Protein AF-C0PAM0-F1 (afdb_monomer_lite)

InterPro domains:
  IPR001353 Proteasome, subunit alpha/beta [PF00227] (2-37)
  IPR029055 Nucleophile aminohydrolases, N-terminal [G3DSA:3.60.20.10] (1-53)
  IPR029055 Nucleophile aminohydrolases, N-terminal [SSF56235] (1-53)

Structure (mmCIF, N/CA/C/O backbone):
data_AF-C0PAM0-F1
#
_entry.id   AF-C0PAM0-F1
#
loop_
_atom_site.group_PDB
_atom_site.id
_atom_site.type_symbol
_atom_site.label_atom_id
_atom_site.label_alt_id
_atom_site.label_comp_id
_atom_site.label_asym_id
_atom_site.label_entity_id
_atom_site.label_seq_id
_atom_site.pdbx_PDB_ins_code
_atom_site.Cartn_x
_atom_site.Cartn_y
_atom_site.Cartn_z
_atom_site.occupancy
_atom_site.B_iso_or_equiv
_atom_site.auth_seq_id
_atom_site.auth_comp_id
_atom_site.auth_asym_id
_atom_site.auth_atom_id
_atom_site.pdbx_PDB_model_num
ATOM 1 N N . MET A 1 1 ? 4.241 -6.835 6.539 1.00 75.25 1 MET A N 1
ATOM 2 C CA . MET A 1 1 ? 3.268 -7.913 6.229 1.00 75.25 1 MET A CA 1
ATOM 3 C C . MET A 1 1 ? 2.052 -7.743 7.122 1.00 75.25 1 MET A C 1
ATOM 5 O O . MET A 1 1 ? 2.242 -7.362 8.269 1.00 75.25 1 MET A O 1
ATOM 9 N N . TYR A 1 2 ? 0.855 -8.011 6.592 1.00 95.06 2 TYR A N 1
ATOM 10 C CA . TYR A 1 2 ? -0.438 -7.748 7.239 1.00 95.06 2 TYR A CA 1
ATOM 11 C C . TYR A 1 2 ? -0.662 -8.525 8.544 1.00 95.06 2 TYR A C 1
ATOM 13 O O . TYR A 1 2 ? -0.232 -9.672 8.675 1.00 95.06 2 TYR A O 1
ATOM 21 N N . LYS A 1 3 ? -1.389 -7.895 9.474 1.00 96.69 3 LYS A N 1
ATOM 22 C CA . LYS A 1 3 ? -1.958 -8.487 10.688 1.00 96.69 3 LYS A CA 1
ATOM 23 C C . LYS A 1 3 ? -3.348 -7.878 10.937 1.00 96.69 3 LYS A C 1
ATOM 25 O O . LYS A 1 3 ? -3.578 -6.735 10.539 1.00 96.69 3 LYS A O 1
ATOM 30 N N . PRO A 1 4 ? -4.255 -8.601 11.609 1.00 97.69 4 PRO A N 1
ATOM 31 C CA . PRO A 1 4 ? -5.510 -8.025 12.082 1.00 97.69 4 PRO A CA 1
ATOM 32 C C . PRO A 1 4 ? -5.284 -6.824 13.010 1.00 97.69 4 PRO A C 1
ATOM 34 O O . PRO A 1 4 ? -4.269 -6.762 13.703 1.00 97.69 4 PRO A O 1
ATOM 37 N N . ASP A 1 5 ? -6.241 -5.893 13.013 1.00 96.31 5 ASP A N 1
ATOM 38 C CA . ASP A 1 5 ? -6.339 -4.769 13.961 1.00 96.31 5 ASP A CA 1
ATOM 39 C C . ASP A 1 5 ? -5.113 -3.833 14.028 1.00 96.31 5 ASP A C 1
ATOM 41 O O . ASP A 1 5 ? -4.855 -3.180 15.043 1.00 96.31 5 ASP A O 1
ATOM 45 N N . MET A 1 6 ? -4.365 -3.734 12.923 1.00 97.75 6 MET A N 1
ATOM 46 C CA . MET A 1 6 ? -3.275 -2.770 12.769 1.00 97.75 6 MET A CA 1
ATOM 47 C C . MET A 1 6 ? -3.771 -1.338 12.950 1.00 97.75 6 MET A C 1
ATOM 49 O O . MET A 1 6 ? -4.791 -0.931 12.388 1.00 97.75 6 MET A O 1
ATOM 53 N N . GLN A 1 7 ? -2.994 -0.547 13.684 1.00 97.25 7 GLN A N 1
ATOM 54 C CA . GLN A 1 7 ? -3.222 0.891 13.756 1.00 97.25 7 GLN A CA 1
ATOM 55 C C . GLN A 1 7 ? -2.919 1.550 12.399 1.00 97.25 7 GLN A C 1
ATOM 57 O O . GLN A 1 7 ? -2.120 1.005 11.632 1.00 97.25 7 GLN A O 1
ATOM 62 N N . PRO A 1 8 ? -3.505 2.724 12.093 1.00 96.94 8 PRO A N 1
ATOM 63 C CA . PRO A 1 8 ? -3.340 3.380 10.794 1.00 96.94 8 PRO A CA 1
ATOM 64 C C . PRO A 1 8 ? -1.881 3.532 10.345 1.00 96.94 8 PRO A C 1
ATOM 66 O O . PRO A 1 8 ? -1.572 3.259 9.188 1.00 96.94 8 PRO A O 1
ATOM 69 N N . ASP A 1 9 ? -0.979 3.882 11.265 1.00 95.88 9 ASP A N 1
ATOM 70 C CA . ASP A 1 9 ? 0.446 4.056 10.963 1.00 95.88 9 ASP A CA 1
ATOM 71 C C . ASP A 1 9 ? 1.149 2.711 10.681 1.00 95.88 9 ASP A C 1
ATOM 73 O O . ASP A 1 9 ? 1.960 2.610 9.763 1.00 95.88 9 ASP A O 1
ATOM 77 N N . GLU A 1 10 ? 0.799 1.637 11.402 1.00 97.06 10 GLU A N 1
ATOM 78 C CA . GLU A 1 10 ? 1.335 0.289 11.130 1.00 97.06 10 GLU A CA 1
ATOM 79 C C . GLU A 1 10 ? 0.814 -0.254 9.791 1.00 97.06 10 GLU A C 1
ATOM 81 O O . GLU A 1 10 ? 1.549 -0.907 9.038 1.00 97.06 10 GLU A O 1
ATOM 86 N N . LEU A 1 11 ? -0.453 0.030 9.475 1.00 97.31 11 LEU A N 1
ATOM 87 C CA . LEU A 1 11 ? -1.057 -0.341 8.203 1.00 97.31 11 LEU A CA 1
ATOM 88 C C . LEU A 1 11 ? -0.401 0.419 7.047 1.00 97.31 11 LEU A C 1
ATOM 90 O O . LEU A 1 11 ? -0.084 -0.200 6.031 1.00 97.31 11 LEU A O 1
ATOM 94 N N . PHE A 1 12 ? -0.147 1.719 7.222 1.00 97.06 12 PHE A N 1
ATOM 95 C CA . PHE A 1 12 ? 0.583 2.557 6.273 1.00 97.06 12 PHE A CA 1
ATOM 96 C C . PHE A 1 12 ? 1.973 1.995 5.962 1.00 97.06 12 PHE A C 1
ATOM 98 O O . PHE A 1 12 ? 2.307 1.800 4.792 1.00 97.06 12 PHE A O 1
ATOM 105 N N . GLU A 1 13 ? 2.763 1.667 6.984 1.00 96.50 13 GLU A N 1
ATOM 106 C CA . GLU A 1 13 ? 4.080 1.056 6.780 1.00 96.50 13 GLU A CA 1
ATOM 107 C C . GLU A 1 13 ? 3.958 -0.291 6.061 1.00 96.50 13 GLU A C 1
ATOM 109 O O . GLU A 1 13 ? 4.688 -0.589 5.113 1.00 96.50 13 GLU A O 1
ATOM 114 N N . THR A 1 14 ? 2.977 -1.102 6.457 1.00 97.56 14 THR A N 1
ATOM 115 C CA . THR A 1 14 ? 2.761 -2.422 5.865 1.00 97.56 14 THR A CA 1
ATOM 116 C C . THR A 1 14 ? 2.423 -2.350 4.379 1.00 97.56 14 THR A C 1
ATOM 118 O O . THR A 1 14 ? 3.009 -3.108 3.600 1.00 97.56 14 THR A O 1
ATOM 121 N N . ILE A 1 15 ? 1.500 -1.471 3.977 1.00 97.00 15 ILE A N 1
ATOM 122 C CA . ILE A 1 15 ? 1.119 -1.326 2.569 1.00 97.00 15 ILE A CA 1
ATOM 123 C C . ILE A 1 15 ? 2.222 -0.647 1.756 1.00 97.00 15 ILE A C 1
ATOM 125 O O . ILE A 1 15 ? 2.462 -1.055 0.626 1.00 97.00 15 ILE A O 1
ATOM 129 N N . SER A 1 16 ? 2.951 0.310 2.336 1.00 96.19 16 SER A N 1
ATOM 130 C CA . SER A 1 16 ? 4.051 1.003 1.653 1.00 96.19 16 SER A CA 1
ATOM 131 C C . SER A 1 16 ? 5.190 0.046 1.303 1.00 96.19 16 SER A C 1
ATOM 133 O O . SER A 1 16 ? 5.662 0.025 0.166 1.00 96.19 16 SER A O 1
ATOM 135 N N . GLN A 1 17 ? 5.589 -0.811 2.248 1.00 95.50 17 GLN A N 1
ATOM 136 C CA . GLN A 1 17 ? 6.613 -1.829 2.000 1.00 95.50 17 GLN A CA 1
ATOM 137 C C . GLN A 1 17 ? 6.141 -2.886 0.995 1.00 95.50 17 GLN A C 1
ATOM 139 O O . GLN A 1 17 ? 6.925 -3.322 0.150 1.00 95.50 17 GLN A O 1
ATOM 144 N N . ALA A 1 18 ? 4.867 -3.289 1.060 1.00 96.25 18 ALA A N 1
ATOM 145 C CA . ALA A 1 18 ? 4.291 -4.233 0.106 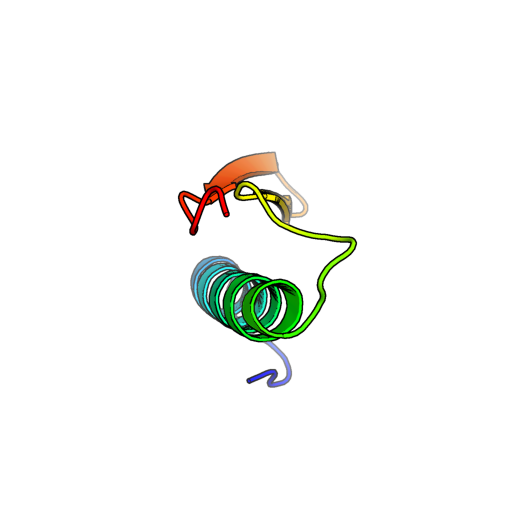1.00 96.25 18 ALA A CA 1
ATOM 146 C C . ALA A 1 18 ? 4.257 -3.654 -1.317 1.00 96.25 18 ALA A C 1
ATOM 148 O O . ALA A 1 18 ? 4.705 -4.323 -2.247 1.00 96.25 18 ALA A O 1
ATOM 149 N N . LEU A 1 19 ? 3.795 -2.408 -1.470 1.00 95.75 19 LEU A N 1
ATOM 150 C CA . LEU A 1 19 ? 3.751 -1.702 -2.746 1.00 95.75 19 LEU A CA 1
ATOM 151 C C . LEU A 1 19 ? 5.151 -1.623 -3.358 1.00 95.75 19 LEU A C 1
ATOM 153 O O . LEU A 1 19 ? 5.351 -2.178 -4.433 1.00 95.75 19 LEU A O 1
ATOM 157 N N . ASN A 1 20 ? 6.125 -1.051 -2.640 1.00 94.44 20 ASN A N 1
ATOM 158 C CA . ASN A 1 20 ? 7.503 -0.916 -3.126 1.00 94.44 20 ASN A CA 1
ATOM 159 C C . ASN A 1 20 ? 8.122 -2.264 -3.512 1.00 94.44 20 ASN A C 1
ATOM 161 O O . ASN A 1 20 ? 8.654 -2.408 -4.606 1.00 94.44 20 ASN A O 1
ATOM 165 N N . SER A 1 21 ? 7.979 -3.282 -2.659 1.00 94.44 21 SER A N 1
ATOM 166 C CA . SER A 1 21 ? 8.540 -4.609 -2.945 1.00 94.44 21 SER A CA 1
ATOM 167 C C . SER A 1 21 ? 7.900 -5.273 -4.167 1.00 94.44 21 SER A C 1
ATOM 169 O O . SER A 1 21 ? 8.551 -6.076 -4.834 1.00 94.44 21 SER A O 1
ATOM 171 N N . SER A 1 22 ? 6.622 -4.988 -4.431 1.00 94.44 22 SER A N 1
ATOM 172 C CA . SER A 1 22 ? 5.896 -5.547 -5.573 1.00 94.44 22 SER A CA 1
ATOM 173 C C . SER A 1 22 ? 6.240 -4.843 -6.884 1.00 94.44 22 SER A C 1
ATOM 175 O O . SER A 1 22 ? 6.565 -5.524 -7.854 1.00 94.44 22 SER A O 1
ATOM 177 N N . VAL A 1 23 ? 6.243 -3.505 -6.901 1.00 95.06 23 VAL A N 1
ATOM 178 C CA . VAL A 1 23 ? 6.554 -2.725 -8.109 1.00 95.06 23 VAL A CA 1
ATOM 179 C C . VAL A 1 23 ? 8.016 -2.885 -8.517 1.00 95.06 23 VAL A C 1
ATOM 181 O O . VAL A 1 23 ? 8.297 -2.998 -9.698 1.00 95.06 23 VAL A O 1
ATOM 184 N N . ASP A 1 24 ? 8.938 -3.075 -7.565 1.00 93.06 24 ASP A N 1
ATOM 185 C CA . ASP A 1 24 ? 10.347 -3.397 -7.852 1.00 93.06 24 ASP A CA 1
ATOM 186 C C . ASP A 1 24 ? 10.541 -4.732 -8.613 1.00 93.06 24 ASP A C 1
ATOM 188 O O . ASP A 1 24 ? 11.658 -5.075 -9.019 1.00 93.06 24 ASP A O 1
ATOM 192 N N . ARG A 1 25 ? 9.483 -5.540 -8.765 1.00 95.38 25 ARG A N 1
ATOM 193 C CA . ARG A 1 25 ? 9.484 -6.829 -9.476 1.00 95.38 25 ARG A CA 1
ATOM 194 C C . ARG A 1 25 ? 8.601 -6.841 -10.721 1.00 95.38 25 ARG A C 1
ATOM 196 O O . ARG A 1 25 ? 8.567 -7.869 -11.397 1.00 95.38 25 ARG A O 1
ATOM 203 N N . ASP A 1 26 ? 7.920 -5.744 -11.027 1.00 94.62 26 ASP A N 1
ATOM 204 C CA . ASP A 1 26 ? 7.061 -5.600 -12.196 1.00 94.62 26 ASP A CA 1
ATOM 205 C C . ASP A 1 26 ? 7.666 -4.574 -13.159 1.00 94.62 26 ASP A C 1
ATOM 207 O O . ASP A 1 26 ? 8.030 -3.478 -12.760 1.00 94.62 26 ASP A O 1
ATOM 211 N N . CYS A 1 27 ? 7.780 -4.919 -14.440 1.00 95.19 27 CYS A N 1
ATOM 212 C CA . CYS A 1 27 ? 8.306 -4.000 -15.451 1.00 95.19 27 CYS A CA 1
ATOM 213 C C . CYS A 1 27 ? 7.245 -3.044 -16.020 1.00 95.19 27 CYS A C 1
ATOM 215 O O . CYS A 1 27 ? 7.582 -2.177 -16.825 1.00 95.19 27 CYS A O 1
ATOM 217 N N . LEU A 1 28 ? 5.971 -3.218 -15.654 1.00 95.50 28 LEU A N 1
ATOM 218 C CA . LEU A 1 28 ? 4.855 -2.400 -16.136 1.00 95.50 28 LEU A CA 1
ATOM 219 C C . LEU A 1 28 ? 4.325 -1.413 -15.086 1.00 95.50 28 LEU A C 1
ATOM 221 O O . LEU A 1 28 ? 3.507 -0.556 -15.423 1.00 95.50 28 LEU A O 1
ATOM 225 N N . SER A 1 29 ? 4.792 -1.518 -13.841 1.00 93.31 29 SER A N 1
ATOM 226 C CA . SER A 1 29 ? 4.351 -0.702 -12.707 1.00 93.31 29 SER A CA 1
ATOM 227 C C . SER A 1 29 ? 5.559 -0.148 -11.953 1.00 93.31 29 SER A C 1
ATOM 229 O O . SER A 1 29 ? 6.555 -0.840 -11.802 1.00 93.31 29 SER A O 1
ATOM 231 N N . GLY A 1 30 ? 5.479 1.080 -11.438 1.00 92.94 30 GLY A N 1
ATOM 232 C CA . GLY A 1 30 ? 6.593 1.713 -10.727 1.00 92.94 30 GLY A CA 1
ATOM 233 C C . GLY A 1 30 ? 6.437 3.226 -10.612 1.00 92.94 30 GLY A C 1
ATOM 234 O O . G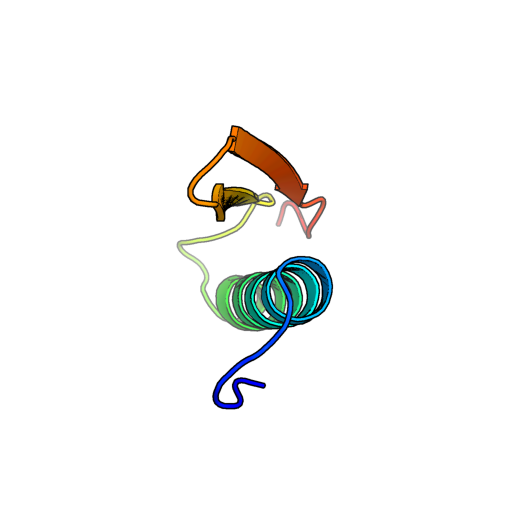LY A 1 30 ? 5.321 3.743 -10.654 1.00 92.94 30 GLY A O 1
ATOM 235 N N . TRP A 1 31 ? 7.569 3.925 -10.486 1.00 93.94 31 TRP A N 1
ATOM 236 C CA . TRP A 1 31 ? 7.657 5.391 -10.406 1.00 93.94 31 TRP A CA 1
ATOM 237 C C . TRP A 1 31 ? 6.985 5.991 -9.162 1.00 93.94 31 TRP A C 1
ATOM 239 O O . TRP A 1 31 ? 6.360 7.053 -9.195 1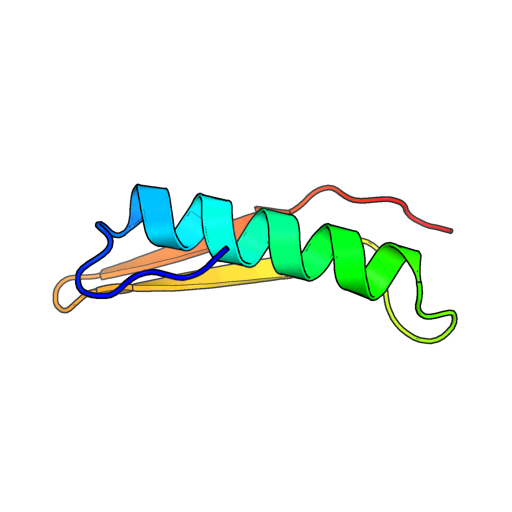.00 93.94 31 TRP A O 1
ATOM 249 N N . GLY A 1 32 ? 7.157 5.306 -8.032 1.00 93.19 32 GLY A N 1
ATOM 250 C CA . GLY A 1 32 ? 6.545 5.680 -6.761 1.00 93.19 32 GLY A CA 1
ATOM 251 C C . GLY A 1 32 ? 5.116 5.169 -6.621 1.00 93.19 32 GLY A C 1
ATOM 252 O O . GLY A 1 32 ? 4.714 4.190 -7.246 1.00 93.19 32 GLY A O 1
ATOM 253 N N . GLY A 1 33 ? 4.349 5.811 -5.747 1.00 95.00 33 GLY A N 1
ATOM 254 C CA . GLY A 1 33 ? 2.955 5.452 -5.535 1.00 95.00 33 GLY A CA 1
ATOM 255 C C . GLY A 1 33 ? 2.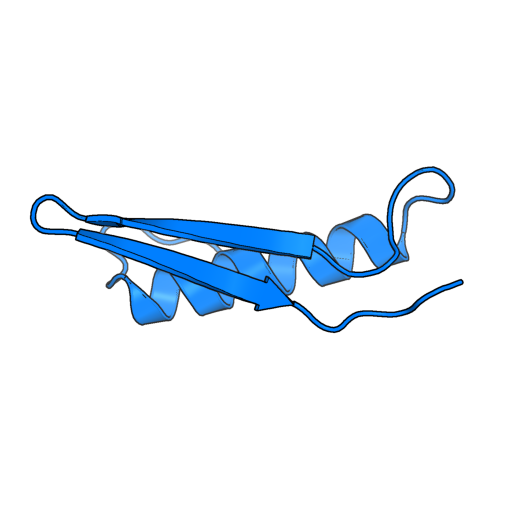248 6.368 -4.551 1.00 95.00 33 GLY A C 1
ATOM 256 O O . GLY A 1 33 ? 2.882 7.080 -3.776 1.00 95.00 33 GLY A O 1
ATOM 257 N N . TYR A 1 34 ? 0.922 6.332 -4.581 1.00 96.44 34 TYR A N 1
ATOM 258 C CA . TYR A 1 34 ? 0.068 7.063 -3.653 1.00 96.44 34 TYR A CA 1
ATOM 259 C C . TYR A 1 34 ? -0.593 6.076 -2.701 1.00 96.44 34 TYR A C 1
ATOM 261 O O . TYR A 1 34 ? -1.234 5.119 -3.134 1.00 96.44 34 TYR A O 1
ATOM 269 N N . VAL A 1 35 ? -0.450 6.317 -1.402 1.00 97.62 35 VAL A N 1
ATOM 270 C CA . VAL A 1 35 ? -1.113 5.543 -0.354 1.00 97.62 35 VAL A CA 1
ATOM 271 C C . VAL A 1 35 ? -2.106 6.454 0.349 1.00 97.62 35 VAL A C 1
ATOM 273 O O . VAL A 1 35 ? -1.720 7.436 0.979 1.00 9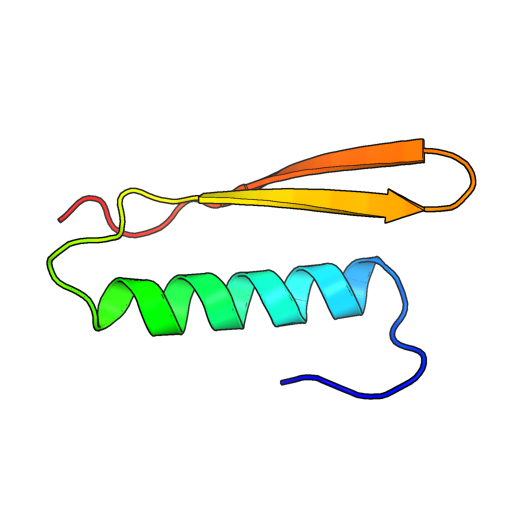7.62 35 VAL A O 1
ATOM 276 N N . LEU A 1 36 ? -3.392 6.127 0.233 1.00 97.88 36 LEU A N 1
ATOM 277 C CA . LEU A 1 36 ? -4.467 6.839 0.913 1.00 97.88 36 LEU A CA 1
ATOM 278 C C . LEU A 1 36 ? -4.931 6.013 2.113 1.00 97.88 36 LEU A C 1
ATOM 280 O O . LEU A 1 36 ? -5.478 4.923 1.950 1.00 97.88 36 LEU A O 1
ATOM 284 N N . ILE A 1 37 ? -4.723 6.541 3.316 1.00 97.75 37 ILE A N 1
ATOM 285 C CA . ILE A 1 37 ? -5.186 5.935 4.565 1.00 97.75 37 ILE A CA 1
ATOM 286 C C . ILE A 1 37 ? -6.519 6.564 4.939 1.00 97.75 37 ILE A C 1
ATOM 288 O O . ILE A 1 37 ? -6.596 7.749 5.265 1.00 97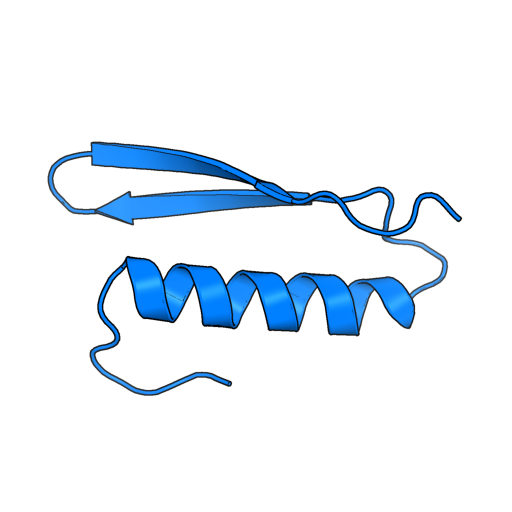.75 37 ILE A O 1
ATOM 292 N N . VAL A 1 38 ? -7.576 5.758 4.882 1.00 97.81 38 VAL A N 1
ATOM 293 C CA . VAL A 1 38 ? -8.941 6.183 5.195 1.00 97.81 38 VAL A CA 1
ATOM 294 C C . VAL A 1 38 ? -9.287 5.748 6.612 1.00 97.81 38 VAL A C 1
ATOM 296 O O . VAL A 1 38 ? -9.277 4.561 6.934 1.00 97.81 38 VAL A O 1
ATOM 299 N N . THR A 1 39 ? -9.620 6.718 7.453 1.00 96.50 39 THR A N 1
ATOM 300 C CA . THR A 1 39 ? -10.142 6.512 8.808 1.00 96.50 39 THR A CA 1
ATOM 301 C C . THR A 1 39 ? -11.569 7.060 8.893 1.00 96.50 39 THR A C 1
ATOM 303 O O . THR A 1 39 ? -11.984 7.808 8.006 1.00 96.50 39 THR A O 1
ATOM 306 N N . PRO A 1 40 ? -12.346 6.746 9.947 1.00 97.62 40 PRO A N 1
ATOM 307 C CA . PRO A 1 40 ? -13.696 7.295 10.093 1.00 97.62 40 PRO A CA 1
ATOM 308 C C . PRO A 1 40 ? -13.755 8.830 10.147 1.00 97.62 40 PRO A C 1
ATOM 310 O O . PRO A 1 40 ? -14.798 9.409 9.857 1.00 97.62 40 PRO A O 1
ATOM 313 N N . THR A 1 41 ? -12.662 9.486 10.547 1.00 97.62 41 THR A N 1
ATOM 314 C CA . THR A 1 41 ? -12.598 10.939 10.753 1.00 97.62 41 THR A CA 1
ATOM 315 C C . THR A 1 41 ? -11.940 11.689 9.604 1.00 97.62 41 THR A C 1
ATOM 317 O O . THR A 1 41 ? -12.268 12.849 9.376 1.00 97.62 41 THR A O 1
ATOM 320 N N . GLU A 1 42 ? -10.998 11.064 8.898 1.00 97.00 42 GLU A N 1
ATOM 321 C CA . GLU A 1 42 ? -10.204 11.733 7.867 1.00 97.00 42 GLU A CA 1
ATOM 322 C C . GLU A 1 42 ? -9.576 10.762 6.861 1.00 97.00 42 GLU A C 1
ATOM 324 O O . GLU A 1 42 ? -9.462 9.557 7.105 1.00 97.00 42 GLU A O 1
ATOM 329 N N . VAL A 1 43 ? -9.111 11.328 5.746 1.00 98.06 43 VAL A N 1
ATOM 330 C CA . VAL A 1 43 ? -8.294 10.650 4.736 1.00 98.06 43 VAL A CA 1
ATOM 331 C C . VAL A 1 43 ? -6.920 11.307 4.702 1.00 98.06 43 VAL A C 1
ATOM 333 O O . VAL A 1 43 ? -6.822 12.519 4.516 1.00 98.06 43 VAL A O 1
ATOM 336 N N . ARG A 1 44 ? -5.862 10.510 4.860 1.00 97.56 44 ARG A N 1
ATOM 337 C CA . ARG A 1 44 ? -4.470 10.962 4.747 1.00 97.56 44 ARG A CA 1
ATOM 338 C C . ARG A 1 44 ? -3.860 10.441 3.458 1.00 97.56 44 ARG A C 1
ATOM 340 O O . ARG A 1 44 ? -3.868 9.237 3.218 1.00 97.56 44 ARG A O 1
ATOM 347 N N . GLU A 1 45 ? -3.320 11.339 2.646 1.00 98.00 45 GLU A N 1
ATOM 348 C CA . GLU A 1 45 ? -2.603 10.994 1.421 1.00 98.00 45 GLU A CA 1
ATOM 349 C C . GLU A 1 45 ? -1.092 11.010 1.669 1.00 98.00 45 GLU A C 1
ATOM 351 O O . GLU A 1 45 ? -0.543 11.982 2.189 1.00 98.00 45 GLU A O 1
ATOM 356 N N . HIS A 1 46 ? -0.419 9.934 1.270 1.00 96.81 46 HIS A N 1
ATOM 357 C CA . HIS A 1 46 ? 1.026 9.787 1.361 1.00 96.81 46 HIS A CA 1
ATOM 358 C C . HIS A 1 46 ? 1.614 9.480 -0.015 1.00 96.81 46 HIS A C 1
ATOM 360 O O . HIS A 1 46 ? 1.247 8.495 -0.657 1.00 96.81 46 HIS A O 1
ATOM 366 N N . VAL A 1 47 ? 2.572 10.303 -0.442 1.00 96.56 47 VAL A N 1
ATOM 367 C CA . VAL A 1 47 ? 3.339 10.073 -1.671 1.00 96.56 47 VAL A CA 1
ATOM 368 C C . VAL A 1 47 ? 4.580 9.252 -1.335 1.00 96.56 47 VAL A C 1
ATOM 370 O O . VAL A 1 47 ? 5.479 9.717 -0.631 1.00 96.56 47 VAL A O 1
ATOM 373 N N . ILE A 1 48 ? 4.635 8.030 -1.851 1.00 95.12 48 ILE A N 1
ATOM 374 C CA . ILE A 1 48 ? 5.748 7.104 -1.674 1.00 95.12 48 ILE A CA 1
ATOM 375 C C . ILE A 1 48 ? 6.803 7.386 -2.736 1.00 95.12 48 ILE A C 1
ATOM 377 O O . ILE A 1 48 ? 6.572 7.225 -3.936 1.00 95.12 48 ILE A O 1
ATOM 381 N N . LYS A 1 49 ? 7.992 7.784 -2.281 1.00 93.06 49 LYS A N 1
ATOM 382 C CA . LYS A 1 49 ? 9.178 7.854 -3.135 1.00 93.06 49 LYS A CA 1
ATOM 383 C C . LYS A 1 49 ? 9.738 6.446 -3.297 1.00 93.06 49 LYS A C 1
ATOM 385 O O . LYS A 1 49 ? 10.189 5.855 -2.320 1.00 93.06 49 LYS A O 1
ATOM 390 N N . SER A 1 50 ? 9.712 5.943 -4.523 1.00 90.75 50 SER A N 1
ATOM 391 C CA . SER A 1 50 ? 10.326 4.671 -4.903 1.00 90.75 50 SER A CA 1
ATOM 392 C C . SER A 1 50 ? 11.255 4.877 -6.098 1.00 90.75 50 SER A C 1
ATOM 394 O O . SER A 1 50 ? 11.535 6.015 -6.491 1.00 90.75 50 SER A O 1
ATOM 396 N N . ARG A 1 51 ? 11.766 3.782 -6.654 1.00 90.69 51 ARG A N 1
ATOM 397 C CA . ARG A 1 51 ? 12.577 3.807 -7.863 1.00 90.69 51 ARG A CA 1
ATOM 398 C C . ARG A 1 51 ? 11.764 4.305 -9.069 1.00 90.69 51 ARG A C 1
ATOM 400 O O . ARG A 1 51 ? 10.542 4.161 -9.118 1.00 90.69 51 ARG A O 1
ATOM 407 N N . MET A 1 52 ? 12.464 4.935 -10.012 1.00 89.62 52 MET A N 1
ATOM 408 C CA . MET A 1 52 ? 11.901 5.601 -11.200 1.00 89.62 52 MET A CA 1
ATOM 409 C C . MET A 1 52 ? 12.403 4.945 -12.497 1.00 89.62 52 MET A C 1
ATOM 411 O O . MET A 1 52 ? 12.515 5.610 -13.527 1.00 89.62 52 MET A O 1
ATOM 415 N N . ASP A 1 53 ? 12.778 3.670 -12.418 1.00 74.44 53 ASP A N 1
ATOM 416 C CA . ASP A 1 53 ? 13.280 2.846 -13.516 1.00 74.44 53 ASP A CA 1
ATOM 417 C C . ASP A 1 53 ? 12.330 1.693 -13.843 1.00 74.44 53 ASP A C 1
ATOM 419 O O . ASP A 1 53 ? 11.574 1.281 -12.936 1.00 74.44 53 ASP A O 1
#

Foldseek 3Di:
DDDPPDDQVRVVVVVLVVQQVVQVVDPVDDQWDWDWRDDPVDIDIDTGHHDPD

Organism: Zea mays (NCBI:txid4577)

Sequence (53 aa):
MYKPDMQPDELFETISQALNSSVDRDCLSGWGGYVLIVTPTEVREHVIKSRMD

Secondary structure (DSSP, 8-state):
---TT--HHHHHHHHHHHHHHHHTT-SSS-S-EEEEEE-SS-EEEEEE-----

pLDDT: mean 94.95, std 4.43, range [74.44, 98.06]

Radius of gyration: 12.09 Å; chains: 1; bounding box: 27×20×30 Å